Protein AF-A0A7L1Y0R3-F1 (afdb_monomer_lite)

Sequence (107 aa):
HIVVISSIMGLQGIVFNDVYAASKFAVEGFCESLVVQALRFNVAISLVEPGPVMTEFEAKLYEEAERADYSRTDPETADIFTNLYLRNSKDVFASLGQTPEDIAEVT

Secondary structure (DSSP, 8-state):
-EEEE--GGGTS--TT-HHHHHHHHHHHHHHHHHHHHHGGGT--EEEE----B-SHHHHHHHHHHHH---TTS-HHHHHIIIIIIHHHHHHHHHHHPBPHHHHHTT-

Structure (mmCIF, N/CA/C/O backbone):
data_AF-A0A7L1Y0R3-F1
#
_entry.id   AF-A0A7L1Y0R3-F1
#
loop_
_atom_site.group_PDB
_atom_site.id
_atom_site.type_symbol
_atom_site.label_atom_id
_atom_site.label_alt_id
_atom_site.label_comp_id
_atom_site.label_asym_id
_atom_site.label_entity_id
_atom_site.label_seq_id
_atom_site.pdbx_PDB_ins_code
_atom_site.Cartn_x
_atom_site.Cartn_y
_atom_site.Cartn_z
_atom_site.occupancy
_atom_site.B_iso_or_equiv
_atom_site.auth_seq_id
_atom_site.auth_comp_id
_atom_site.auth_asym_id
_atom_site.auth_atom_id
_atom_site.pdbx_PDB_model_num
ATOM 1 N N . HIS A 1 1 ? -10.368 -0.585 21.575 1.00 94.12 1 HIS A N 1
ATOM 2 C CA . HIS A 1 1 ? -10.213 0.219 20.348 1.00 94.12 1 HIS A CA 1
ATOM 3 C C . HIS A 1 1 ? -9.286 -0.549 19.430 1.00 94.12 1 HIS A C 1
ATOM 5 O O . HIS A 1 1 ? -8.324 -1.121 19.928 1.00 94.12 1 HIS A O 1
ATOM 11 N N . ILE A 1 2 ? -9.637 -0.661 18.154 1.00 96.88 2 ILE A N 1
ATOM 12 C CA . ILE A 1 2 ? -8.823 -1.304 17.122 1.00 96.88 2 ILE A CA 1
ATOM 13 C C . ILE A 1 2 ? -8.301 -0.204 16.200 1.00 96.88 2 ILE A C 1
ATOM 15 O O . ILE A 1 2 ? -9.092 0.601 15.712 1.00 96.88 2 ILE A O 1
ATOM 19 N N . VAL A 1 3 ? -6.996 -0.192 15.956 1.00 96.75 3 VAL A N 1
ATOM 20 C CA . VAL A 1 3 ? -6.379 0.666 14.944 1.00 96.75 3 VAL A CA 1
ATOM 21 C C . VAL A 1 3 ? -5.857 -0.221 13.824 1.00 96.75 3 VAL A C 1
ATOM 23 O O . VAL A 1 3 ? -5.230 -1.250 14.088 1.00 96.75 3 VAL A O 1
ATOM 26 N N . VAL A 1 4 ? -6.172 0.135 12.582 1.00 97.8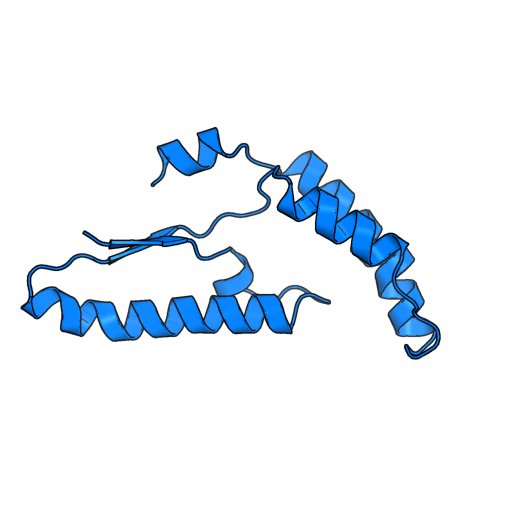8 4 VAL A N 1
ATOM 27 C CA . VAL A 1 4 ? -5.827 -0.646 11.393 1.00 97.88 4 VAL A CA 1
ATOM 28 C C . VAL A 1 4 ? -4.981 0.211 10.459 1.00 97.88 4 VAL A C 1
ATOM 30 O O . VAL A 1 4 ? -5.373 1.311 10.085 1.00 97.88 4 VAL A O 1
ATOM 33 N N . ILE A 1 5 ? -3.820 -0.311 10.059 1.00 96.44 5 ILE A N 1
ATOM 34 C CA . ILE A 1 5 ? -2.923 0.378 9.127 1.00 96.44 5 ILE A CA 1
ATOM 35 C C . ILE A 1 5 ? -3.363 0.106 7.685 1.00 96.44 5 ILE A C 1
ATOM 37 O O . ILE A 1 5 ? -3.169 -0.988 7.137 1.00 96.44 5 ILE A O 1
ATOM 41 N N . SER A 1 6 ? -3.931 1.127 7.058 1.00 97.19 6 SER A N 1
ATOM 42 C CA . SER A 1 6 ? -4.297 1.155 5.647 1.00 97.19 6 SER A CA 1
ATOM 43 C C . SER A 1 6 ? -3.159 1.752 4.806 1.00 97.19 6 SER A C 1
ATOM 45 O O . SER A 1 6 ? -2.008 1.326 4.948 1.00 97.19 6 SER A O 1
ATOM 47 N N . SER A 1 7 ? -3.474 2.624 3.849 1.00 97.69 7 SER A N 1
ATOM 48 C CA . SER A 1 7 ? -2.564 3.361 2.974 1.00 97.69 7 SER A CA 1
ATOM 49 C C . SER A 1 7 ? -3.363 4.417 2.209 1.00 97.69 7 SER A C 1
ATOM 51 O O . SER A 1 7 ? -4.528 4.182 1.899 1.00 97.69 7 SER A O 1
ATOM 53 N N . ILE A 1 8 ? -2.720 5.500 1.764 1.00 96.62 8 ILE A N 1
ATOM 54 C CA . ILE A 1 8 ? -3.290 6.397 0.740 1.00 96.62 8 ILE A CA 1
ATOM 55 C C . ILE A 1 8 ? -3.796 5.627 -0.498 1.00 96.62 8 ILE A C 1
ATOM 57 O O . ILE A 1 8 ? -4.752 6.026 -1.158 1.00 96.62 8 ILE A O 1
ATOM 61 N N . MET A 1 9 ? -3.201 4.463 -0.771 1.00 97.06 9 MET A N 1
ATOM 62 C CA . MET A 1 9 ? -3.572 3.582 -1.876 1.00 97.06 9 MET A CA 1
ATOM 63 C C . MET A 1 9 ? -4.838 2.753 -1.624 1.00 97.06 9 MET A C 1
ATOM 65 O O . MET A 1 9 ? -5.290 2.053 -2.525 1.00 97.06 9 MET A O 1
ATOM 69 N N . GLY A 1 10 ? -5.406 2.821 -0.416 1.00 97.69 10 GLY A N 1
ATOM 70 C CA . GLY A 1 10 ? -6.768 2.374 -0.117 1.00 97.69 10 GLY A CA 1
ATOM 71 C C . GLY A 1 10 ? -7.834 3.399 -0.514 1.00 97.69 10 GLY A C 1
ATOM 72 O O . GLY A 1 10 ? -8.993 3.034 -0.666 1.00 97.69 10 GLY A O 1
ATOM 73 N N . LEU A 1 11 ? -7.435 4.656 -0.739 1.00 97.62 11 LEU A N 1
ATOM 74 C CA . LEU A 1 11 ? -8.323 5.753 -1.135 1.00 97.62 11 LEU A CA 1
ATOM 75 C C . LEU A 1 11 ? -8.208 6.085 -2.629 1.00 97.62 11 LEU A C 1
ATOM 77 O O . LEU A 1 11 ? -9.172 6.536 -3.248 1.00 97.62 11 LEU A O 1
ATOM 81 N N . GLN A 1 12 ? -7.035 5.857 -3.228 1.00 96.81 12 GLN A N 1
ATOM 82 C CA . GLN A 1 12 ? -6.778 6.125 -4.642 1.00 96.81 12 GLN A CA 1
ATOM 83 C C . GLN A 1 12 ? -5.827 5.094 -5.259 1.00 96.81 12 GLN A C 1
ATOM 85 O O . GLN A 1 12 ? -4.766 4.797 -4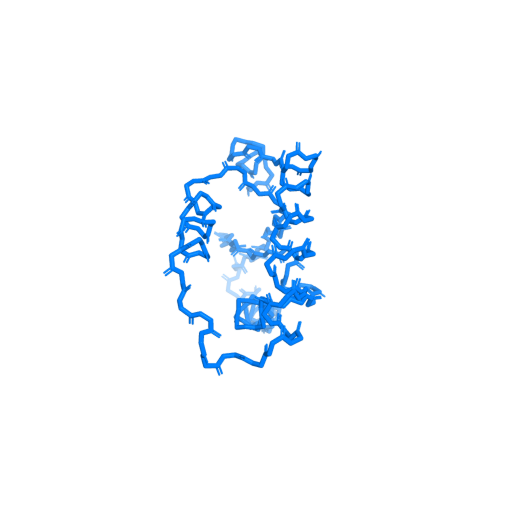.719 1.00 96.81 12 GLN A O 1
ATOM 90 N N . GLY A 1 13 ? -6.170 4.587 -6.445 1.00 96.25 13 GLY A N 1
ATOM 91 C CA . GLY A 1 13 ? -5.273 3.728 -7.217 1.00 96.25 13 GLY A CA 1
ATOM 92 C C . GLY A 1 13 ? -4.084 4.499 -7.798 1.00 96.25 13 GLY A C 1
ATOM 93 O O . GLY A 1 13 ? -4.253 5.578 -8.369 1.00 96.25 13 GLY A O 1
ATOM 94 N N . ILE A 1 14 ? -2.890 3.915 -7.697 1.00 94.44 14 ILE A N 1
ATOM 95 C CA . ILE A 1 14 ? -1.667 4.392 -8.355 1.00 94.44 14 ILE A CA 1
ATOM 96 C C . ILE A 1 14 ? -1.213 3.304 -9.326 1.00 94.44 14 ILE A C 1
ATOM 98 O O . ILE A 1 14 ? -1.204 2.122 -8.977 1.00 94.44 14 ILE A O 1
ATOM 102 N N . VAL A 1 15 ? -0.846 3.710 -10.542 1.00 94.50 15 VAL A N 1
ATOM 103 C CA . VAL A 1 15 ? -0.376 2.809 -11.604 1.00 94.50 15 VAL A CA 1
ATOM 104 C C . VAL A 1 15 ? 0.737 1.877 -11.098 1.00 94.50 15 VAL A C 1
ATOM 106 O O . VAL A 1 15 ? 1.545 2.2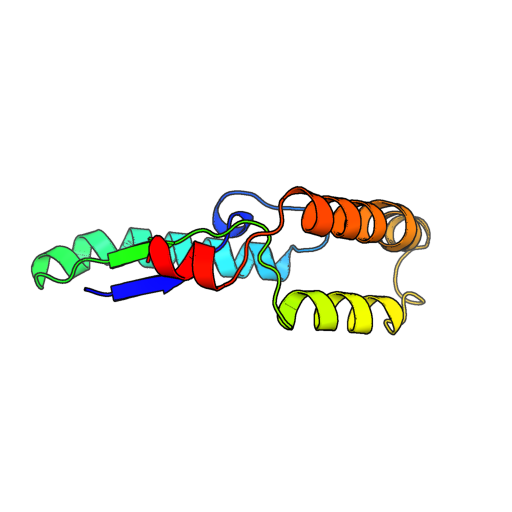80 -10.263 1.00 94.50 15 VAL A O 1
ATOM 109 N N . PHE A 1 16 ? 0.749 0.632 -11.582 1.00 95.00 16 PHE A N 1
ATOM 110 C CA . PHE A 1 16 ? 1.686 -0.442 -11.207 1.00 95.00 16 PHE A CA 1
ATOM 111 C C . PHE A 1 16 ? 1.601 -0.964 -9.768 1.00 95.00 16 PHE A C 1
ATOM 113 O O . PHE A 1 16 ? 2.462 -1.726 -9.335 1.00 95.00 16 PHE A O 1
ATOM 120 N N . ASN A 1 17 ? 0.555 -0.604 -9.028 1.00 95.38 17 ASN A N 1
ATOM 121 C CA . ASN A 1 17 ? 0.318 -1.119 -7.680 1.00 95.38 17 ASN A CA 1
ATOM 122 C C . ASN A 1 17 ? -1.054 -1.779 -7.558 1.00 95.38 17 ASN A C 1
ATOM 124 O O . ASN A 1 17 ? -1.655 -1.770 -6.487 1.00 95.38 17 ASN A O 1
ATOM 128 N N . ASP A 1 18 ? -1.574 -2.331 -8.649 1.00 96.69 18 ASP A N 1
ATOM 129 C CA . ASP A 1 18 ? -2.974 -2.736 -8.782 1.00 96.69 18 ASP A CA 1
ATOM 130 C C . ASP A 1 18 ? -3.408 -3.698 -7.669 1.00 96.69 18 ASP A C 1
ATOM 132 O O . ASP A 1 18 ? -4.419 -3.481 -7.003 1.00 96.69 18 ASP A O 1
ATOM 136 N N . VAL A 1 19 ? -2.597 -4.728 -7.407 1.00 97.50 19 VAL A N 1
ATOM 137 C CA . VAL A 1 19 ? -2.876 -5.737 -6.372 1.00 97.50 19 VAL A CA 1
ATOM 138 C C . VAL A 1 19 ? -2.774 -5.140 -4.968 1.00 97.50 19 VAL A C 1
ATOM 140 O O . VAL A 1 19 ? -3.616 -5.421 -4.114 1.00 97.50 19 VAL A O 1
ATOM 143 N N . TYR A 1 20 ? -1.768 -4.298 -4.724 1.00 96.06 20 TYR A N 1
ATOM 144 C CA . TYR A 1 20 ? -1.580 -3.659 -3.424 1.00 96.06 20 TYR A CA 1
ATOM 145 C C . TYR A 1 20 ? -2.717 -2.677 -3.122 1.00 96.06 20 TYR A C 1
ATOM 147 O O . TYR A 1 20 ? -3.353 -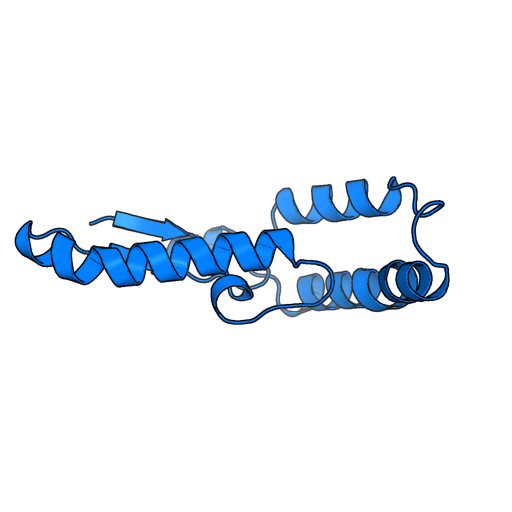2.786 -2.072 1.00 96.06 20 TYR A O 1
ATOM 155 N N . ALA A 1 21 ? -3.039 -1.790 -4.065 1.00 98.12 21 ALA A N 1
ATOM 156 C CA . ALA A 1 21 ? -4.153 -0.859 -3.960 1.00 98.12 21 ALA A CA 1
ATOM 157 C C . ALA A 1 21 ? -5.473 -1.613 -3.757 1.00 98.12 21 ALA A C 1
ATOM 159 O O . ALA A 1 21 ? -6.173 -1.349 -2.786 1.00 98.12 21 ALA A O 1
ATOM 160 N N . ALA A 1 22 ? -5.770 -2.635 -4.569 1.00 98.56 22 ALA A N 1
ATOM 161 C CA . ALA A 1 22 ? -6.969 -3.457 -4.388 1.00 98.56 22 ALA A CA 1
ATOM 162 C C . ALA A 1 22 ? -7.058 -4.063 -2.977 1.00 98.56 22 ALA A C 1
ATOM 164 O O . ALA A 1 22 ? -8.125 -4.046 -2.361 1.00 98.56 22 ALA A O 1
ATOM 165 N N . SER A 1 23 ? -5.938 -4.551 -2.431 1.00 98.44 23 SER A N 1
ATOM 166 C CA . SER A 1 23 ? -5.904 -5.086 -1.066 1.00 98.44 23 SER A CA 1
ATOM 167 C C . SER A 1 23 ? -6.181 -4.016 -0.005 1.00 98.44 23 SER A C 1
ATOM 169 O O . SER A 1 23 ? -6.879 -4.290 0.969 1.00 98.44 23 SER A O 1
ATOM 171 N N . LYS A 1 24 ? -5.696 -2.784 -0.199 1.00 98.38 24 LYS A N 1
ATOM 172 C CA . LYS A 1 24 ? -5.921 -1.674 0.733 1.00 98.38 24 LYS A CA 1
ATOM 173 C C . LYS A 1 24 ? -7.341 -1.122 0.632 1.00 98.38 24 LYS A C 1
ATOM 175 O O . LYS A 1 24 ? -7.968 -0.941 1.667 1.00 98.38 24 LYS A O 1
ATOM 180 N N . PHE A 1 25 ? -7.910 -1.016 -0.568 1.00 98.62 25 PHE A N 1
ATOM 181 C CA . PHE A 1 25 ? -9.342 -0.744 -0.754 1.00 98.62 25 PHE A CA 1
ATOM 182 C C . PHE A 1 25 ? -10.223 -1.803 -0.072 1.00 98.62 25 PHE A C 1
ATOM 184 O O . PHE A 1 25 ? -11.271 -1.482 0.484 1.00 98.62 25 PHE A O 1
ATOM 191 N N . ALA A 1 26 ? -9.807 -3.075 -0.076 1.00 98.69 26 ALA A N 1
ATOM 192 C CA . ALA A 1 26 ? -10.530 -4.122 0.641 1.00 98.69 26 ALA A CA 1
ATOM 193 C C . ALA A 1 26 ? -10.480 -3.926 2.167 1.00 98.69 26 ALA A C 1
ATOM 195 O O . ALA A 1 26 ? -11.480 -4.180 2.837 1.00 98.69 26 ALA A O 1
ATOM 196 N N . VAL A 1 27 ? -9.354 -3.451 2.716 1.00 98.56 27 VAL A N 1
ATOM 197 C CA . VAL A 1 27 ? -9.231 -3.099 4.143 1.00 98.56 27 VAL A CA 1
ATOM 198 C C . VAL A 1 27 ? -10.150 -1.931 4.505 1.00 98.56 27 VAL A C 1
ATOM 200 O O . VAL A 1 27 ? -10.871 -2.037 5.499 1.00 98.56 27 VAL A O 1
ATOM 203 N N . GLU A 1 28 ? -10.169 -0.874 3.689 1.00 98.50 28 GLU A N 1
ATOM 204 C CA . GLU A 1 28 ? -11.081 0.272 3.832 1.00 98.50 28 GLU A CA 1
ATOM 205 C C . GLU A 1 28 ? -12.540 -0.195 3.866 1.00 98.50 28 GLU A C 1
ATOM 207 O O . GLU A 1 28 ? -13.240 -0.028 4.865 1.00 98.50 28 GLU A O 1
ATOM 212 N N . GLY A 1 29 ? -12.974 -0.895 2.811 1.00 98.25 29 GLY A N 1
ATOM 213 C CA . GLY A 1 29 ? -14.347 -1.382 2.695 1.00 98.25 29 GLY A CA 1
ATOM 214 C C . GLY A 1 29 ? -14.738 -2.341 3.821 1.00 98.25 29 GLY A C 1
ATOM 215 O O . GLY A 1 29 ? -15.869 -2.292 4.313 1.00 98.25 29 GLY A O 1
ATOM 216 N N . PHE A 1 30 ? -13.810 -3.189 4.275 1.00 98.25 30 PHE A N 1
ATOM 217 C CA . PHE A 1 30 ? -14.030 -4.071 5.419 1.00 98.25 30 PHE A CA 1
ATOM 218 C C . PHE A 1 30 ? -14.252 -3.280 6.712 1.00 98.25 30 PHE A C 1
ATOM 220 O O . PHE A 1 30 ? -15.228 -3.531 7.423 1.00 98.25 30 PHE A O 1
ATOM 227 N N . CYS A 1 31 ? -13.375 -2.324 7.018 1.00 98.25 31 CYS A N 1
ATOM 228 C CA . CYS A 1 31 ? -13.444 -1.556 8.258 1.00 98.25 31 CYS A CA 1
ATOM 229 C C . CYS A 1 31 ? -14.648 -0.606 8.277 1.00 98.25 31 CYS A C 1
ATOM 231 O O . CYS A 1 31 ? -15.355 -0.558 9.285 1.00 98.25 31 CYS A O 1
ATOM 233 N N . GLU A 1 32 ? -14.946 0.065 7.160 1.00 97.25 32 GLU A N 1
ATOM 234 C CA . GLU A 1 32 ? -16.128 0.924 7.013 1.00 97.25 32 GLU A CA 1
ATOM 235 C C . GLU A 1 32 ? -17.433 0.121 7.161 1.00 97.25 32 GLU A C 1
ATOM 237 O O . GLU A 1 32 ? -18.368 0.545 7.842 1.00 97.25 32 GLU A O 1
ATOM 242 N N . SER A 1 33 ? -17.484 -1.099 6.619 1.00 97.31 33 SER A N 1
ATOM 243 C CA . SER A 1 33 ? -18.643 -1.988 6.796 1.00 97.31 33 SER A CA 1
ATOM 244 C C . SER A 1 33 ? -18.775 -2.512 8.233 1.00 97.31 33 SER A C 1
ATOM 246 O O . SER A 1 33 ? -19.885 -2.745 8.730 1.00 97.31 33 SER A O 1
ATOM 248 N N . LEU A 1 34 ? -17.646 -2.745 8.910 1.00 97.62 34 LEU A N 1
ATO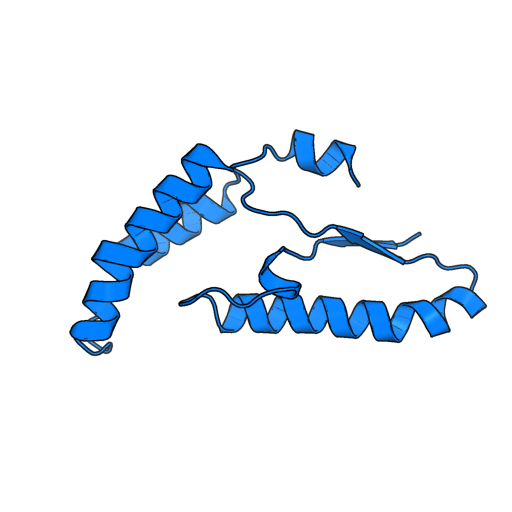M 249 C CA . LEU A 1 34 ? -17.610 -3.332 10.247 1.00 97.62 34 LEU A CA 1
ATOM 250 C C . LEU A 1 34 ? -17.904 -2.309 11.347 1.00 97.62 34 LEU A C 1
ATOM 252 O O . LEU A 1 34 ? -18.567 -2.666 12.324 1.00 97.62 34 LEU A O 1
ATOM 256 N N . VAL A 1 35 ? -17.448 -1.058 11.212 1.00 97.00 35 VAL A N 1
ATOM 257 C CA . VAL A 1 35 ? -17.508 -0.060 12.295 1.00 97.00 35 VAL A CA 1
ATOM 258 C C . VAL A 1 35 ? -18.934 0.142 12.807 1.00 97.00 35 VAL A C 1
ATOM 260 O O . VAL A 1 35 ? -19.162 0.126 14.015 1.00 97.00 35 VAL A O 1
ATOM 263 N N . VAL A 1 36 ? -19.925 0.185 11.911 1.00 94.81 36 VAL A N 1
ATOM 264 C CA . VAL A 1 36 ? -21.345 0.340 12.272 1.00 94.81 36 VAL A CA 1
ATOM 265 C C . VAL A 1 36 ? -21.829 -0.799 13.178 1.00 94.81 36 VAL A C 1
ATOM 267 O O . VAL A 1 36 ? -22.585 -0.580 14.125 1.00 94.81 36 VAL A O 1
ATOM 270 N N . GLN A 1 37 ? -21.376 -2.028 12.924 1.00 97.12 37 GLN A N 1
ATOM 271 C CA . GLN A 1 37 ? -21.729 -3.195 13.734 1.00 97.12 37 GLN A CA 1
ATOM 272 C C . GLN A 1 37 ? -20.937 -3.231 15.045 1.00 97.12 37 GLN A C 1
ATOM 274 O O . GLN A 1 37 ? -21.505 -3.565 16.087 1.00 97.12 37 GLN A O 1
ATOM 279 N N . ALA A 1 38 ? -19.654 -2.864 14.995 1.00 97.12 38 ALA A N 1
ATOM 280 C CA . ALA A 1 38 ? -18.732 -2.843 16.127 1.00 97.12 38 ALA A CA 1
ATOM 281 C C . ALA A 1 38 ? -19.155 -1.845 17.219 1.00 97.12 38 ALA A C 1
ATOM 283 O O . ALA A 1 38 ? -18.998 -2.133 18.409 1.00 97.12 38 ALA A O 1
ATOM 284 N N . LEU A 1 39 ? -19.797 -0.733 16.839 1.00 95.06 39 LEU A N 1
ATOM 285 C CA . LEU A 1 39 ? -20.357 0.243 17.781 1.00 95.06 39 LEU A CA 1
ATOM 286 C C . LEU A 1 39 ? -21.352 -0.386 18.770 1.00 95.06 39 LEU A C 1
ATOM 288 O O . LEU A 1 39 ? -21.382 0.009 19.934 1.00 95.06 39 LEU A O 1
ATOM 292 N N . ARG A 1 40 ? -22.108 -1.420 18.364 1.00 97.25 40 ARG A N 1
ATOM 293 C CA . ARG A 1 40 ? -23.025 -2.145 19.272 1.00 97.25 40 ARG A CA 1
ATOM 294 C C . ARG A 1 40 ? -22.304 -2.874 20.405 1.00 97.25 40 ARG A C 1
ATOM 296 O O . ARG A 1 40 ? -22.918 -3.168 21.425 1.00 97.25 40 ARG A O 1
ATOM 303 N N . PHE A 1 41 ? -21.019 -3.156 20.224 1.00 97.75 41 PHE A N 1
ATOM 304 C CA . PHE A 1 41 ? -20.159 -3.824 21.197 1.00 97.75 41 PHE A CA 1
ATOM 305 C C . PHE A 1 41 ? -19.222 -2.846 21.914 1.00 97.75 41 PHE A C 1
ATOM 307 O O . PHE A 1 41 ? -18.303 -3.281 22.602 1.00 97.75 41 PHE A O 1
ATOM 314 N N . ASN A 1 42 ? -19.439 -1.533 21.759 1.00 97.19 42 ASN A N 1
ATOM 315 C CA . ASN A 1 42 ? -18.559 -0.487 22.280 1.00 97.19 42 ASN A CA 1
ATOM 316 C C . ASN A 1 42 ? -17.100 -0.635 21.791 1.00 97.19 42 ASN A C 1
ATOM 318 O O . ASN A 1 42 ? -16.146 -0.322 22.506 1.00 97.19 42 ASN A O 1
ATOM 322 N N . VAL A 1 43 ? -16.924 -1.145 20.567 1.00 97.81 43 VAL A N 1
ATOM 323 C CA . VAL A 1 43 ? -15.622 -1.267 19.907 1.00 97.81 43 VAL A CA 1
ATOM 324 C C . VAL A 1 43 ? -15.500 -0.161 18.865 1.00 97.81 43 VAL A C 1
ATOM 326 O O . VAL A 1 43 ? -16.182 -0.182 17.845 1.00 97.81 43 VAL A O 1
ATOM 329 N N . ALA A 1 44 ? -14.611 0.799 19.123 1.00 97.12 44 ALA A N 1
ATOM 330 C CA . ALA A 1 44 ? -14.188 1.786 18.133 1.00 97.12 44 ALA A CA 1
ATOM 331 C C . ALA A 1 44 ? -13.134 1.189 17.188 1.00 97.12 44 ALA A C 1
ATOM 333 O O . ALA A 1 44 ? -12.281 0.408 17.635 1.00 97.12 44 ALA A O 1
ATOM 334 N N . ILE A 1 45 ? -13.190 1.586 15.916 1.00 97.69 45 ILE A N 1
ATOM 335 C CA . ILE A 1 45 ? -12.231 1.233 14.866 1.00 97.69 45 ILE A CA 1
ATOM 336 C C . ILE A 1 45 ? -11.754 2.533 14.217 1.00 97.69 45 ILE A C 1
ATOM 338 O O . ILE A 1 45 ? -12.587 3.365 13.864 1.00 97.69 45 ILE A O 1
ATOM 342 N N . SER A 1 46 ? -10.440 2.681 14.060 1.00 96.69 46 SER A N 1
ATOM 343 C CA . SER A 1 46 ? -9.816 3.775 13.312 1.00 96.69 46 SER A CA 1
ATOM 344 C C . SER A 1 46 ? -8.890 3.205 12.247 1.00 96.69 46 SER A C 1
ATOM 346 O O . SER A 1 46 ? -8.183 2.227 12.501 1.00 96.69 46 SER A O 1
ATOM 348 N N . LEU A 1 47 ? -8.892 3.826 11.074 1.00 97.62 47 LEU A N 1
ATOM 349 C CA . LEU A 1 47 ? -7.901 3.585 10.038 1.00 97.62 47 LEU A CA 1
ATOM 350 C C . LEU A 1 47 ? -6.834 4.672 10.121 1.00 97.62 47 LEU A C 1
ATOM 352 O O . LEU A 1 47 ? -7.123 5.810 10.480 1.00 97.62 47 LEU A O 1
ATOM 356 N N . VAL A 1 48 ? -5.597 4.279 9.845 1.00 97.38 48 VAL A N 1
ATOM 357 C CA . VAL A 1 48 ? -4.493 5.199 9.579 1.00 97.38 48 VAL A CA 1
ATOM 358 C C . VAL A 1 48 ? -4.092 4.956 8.134 1.00 97.38 48 VAL A C 1
ATOM 360 O O . VAL A 1 48 ? -3.804 3.811 7.770 1.00 97.38 48 VAL A O 1
ATOM 363 N N . GLU A 1 49 ? -4.067 5.999 7.307 1.00 97.25 49 GLU A N 1
ATOM 364 C CA . GLU A 1 49 ? -3.788 5.910 5.870 1.00 97.25 49 GLU A CA 1
ATOM 365 C C . GLU A 1 49 ? -2.451 6.583 5.497 1.00 97.25 49 GLU A C 1
ATOM 367 O O . GLU A 1 49 ? -2.441 7.650 4.877 1.00 97.25 49 GLU A O 1
ATOM 372 N N . PRO A 1 50 ? -1.285 5.989 5.828 1.00 96.44 50 PRO A N 1
ATOM 373 C CA . PRO A 1 50 ? -0.010 6.612 5.508 1.00 96.44 50 PRO A CA 1
ATOM 374 C C . PRO A 1 50 ? 0.186 6.819 4.004 1.00 96.44 50 PRO A C 1
ATOM 376 O O . PRO A 1 50 ? -0.190 5.978 3.173 1.00 96.44 50 PRO A O 1
ATOM 379 N N . GLY A 1 51 ? 0.851 7.927 3.679 1.00 94.62 51 GLY A N 1
ATOM 380 C CA . GLY A 1 51 ? 1.548 8.117 2.411 1.00 94.62 51 GLY A CA 1
ATOM 381 C C . GLY A 1 51 ? 2.864 7.322 2.366 1.00 94.62 51 GLY A C 1
ATOM 382 O O . GLY A 1 51 ? 2.968 6.262 2.984 1.00 94.62 51 GLY A O 1
ATOM 383 N N . PRO A 1 52 ? 3.892 7.809 1.653 1.00 94.56 52 PRO A N 1
ATOM 384 C CA . PRO A 1 52 ? 5.213 7.187 1.659 1.00 94.56 52 PRO A CA 1
ATOM 385 C C . PRO A 1 52 ? 5.818 7.175 3.072 1.00 94.56 52 PRO A C 1
ATOM 387 O O . PRO A 1 52 ? 5.897 8.216 3.726 1.00 94.56 52 PRO A O 1
ATOM 390 N N . VAL A 1 53 ? 6.257 6.002 3.536 1.00 94.69 53 VAL A N 1
ATOM 391 C CA . VAL A 1 53 ? 6.949 5.831 4.825 1.00 94.69 53 VAL A CA 1
ATOM 392 C C . VAL A 1 53 ? 8.283 5.140 4.578 1.00 94.69 53 VAL A C 1
ATOM 394 O O . VAL A 1 53 ? 8.331 4.063 3.978 1.00 94.69 53 VAL A O 1
ATOM 397 N N . MET A 1 54 ? 9.364 5.759 5.040 1.00 92.88 54 MET A N 1
ATOM 398 C CA . MET A 1 54 ? 10.724 5.251 4.897 1.00 92.88 54 MET A CA 1
ATOM 399 C C . MET A 1 54 ? 10.926 4.058 5.832 1.00 92.88 54 MET A C 1
ATOM 401 O O . MET A 1 54 ? 11.109 4.205 7.038 1.00 92.88 54 MET A O 1
ATOM 405 N N . THR A 1 55 ? 10.857 2.858 5.264 1.00 91.62 55 THR A N 1
ATOM 406 C CA . THR A 1 55 ? 11.003 1.583 5.975 1.00 91.62 55 THR A CA 1
ATOM 407 C C . THR A 1 55 ? 11.730 0.577 5.090 1.00 91.62 55 THR A C 1
ATOM 409 O O . THR A 1 55 ? 11.879 0.789 3.890 1.00 91.62 55 THR A O 1
ATOM 412 N N . GLU A 1 56 ? 12.094 -0.580 5.645 1.00 91.56 56 GLU A N 1
ATOM 413 C CA . GLU A 1 56 ? 12.633 -1.695 4.852 1.00 91.56 56 GLU A CA 1
ATOM 414 C C . GLU A 1 56 ? 11.689 -2.187 3.741 1.00 91.56 56 GLU A C 1
ATOM 416 O O . GLU A 1 56 ? 12.130 -2.894 2.836 1.00 91.56 56 GLU A O 1
ATOM 421 N N . PHE A 1 57 ? 10.394 -1.862 3.809 1.00 88.38 57 PHE A N 1
ATOM 422 C CA . PHE A 1 57 ? 9.430 -2.233 2.778 1.00 88.38 57 PHE A CA 1
ATOM 423 C C . PHE A 1 57 ? 9.765 -1.584 1.431 1.00 88.38 57 PHE A C 1
ATOM 425 O O . PHE A 1 57 ? 9.783 -2.269 0.412 1.00 88.38 57 PHE A O 1
ATOM 432 N N . GLU A 1 58 ? 10.080 -0.287 1.427 1.00 89.12 58 GLU A N 1
ATOM 433 C CA . GLU A 1 58 ? 10.427 0.446 0.205 1.00 89.12 58 GLU A CA 1
ATOM 434 C C . GLU A 1 58 ? 11.736 -0.074 -0.404 1.00 89.12 58 GLU A C 1
ATOM 436 O O . GLU A 1 58 ? 11.783 -0.371 -1.599 1.00 89.12 58 GLU A O 1
ATOM 441 N N . ALA A 1 59 ? 12.759 -0.286 0.425 1.00 87.50 59 ALA A N 1
ATOM 442 C CA . ALA A 1 59 ? 14.050 -0.778 -0.034 1.00 87.50 59 ALA A CA 1
ATOM 443 C C . ALA A 1 59 ? 13.927 -2.149 -0.719 1.00 87.50 59 ALA A C 1
ATOM 445 O O . ALA A 1 59 ? 14.493 -2.363 -1.793 1.00 87.50 59 ALA A O 1
ATOM 446 N N . LYS A 1 60 ? 13.134 -3.062 -0.137 1.00 91.25 60 LYS A N 1
ATOM 447 C CA . LYS A 1 60 ? 12.870 -4.388 -0.718 1.00 91.25 60 LYS A CA 1
ATOM 448 C C . LYS A 1 60 ? 12.120 -4.298 -2.043 1.00 91.25 60 LYS A C 1
ATOM 450 O O . LYS A 1 60 ? 12.479 -5.009 -2.975 1.00 91.25 60 LYS A O 1
ATOM 455 N N . LEU A 1 61 ? 11.130 -3.410 -2.156 1.00 89.94 61 LEU A N 1
ATOM 456 C CA . LEU A 1 61 ? 10.395 -3.217 -3.409 1.00 89.94 61 LEU A CA 1
ATOM 457 C C . LEU A 1 61 ? 11.313 -2.765 -4.548 1.00 89.94 61 LEU A C 1
ATOM 459 O O . LEU A 1 61 ? 11.201 -3.278 -5.661 1.00 89.94 61 LEU A O 1
ATOM 463 N N . TYR A 1 62 ? 12.234 -1.832 -4.289 1.00 89.62 62 TYR A N 1
ATOM 464 C CA . TYR A 1 62 ? 13.180 -1.399 -5.318 1.00 89.62 62 TYR A CA 1
ATOM 465 C C . TYR A 1 62 ? 14.192 -2.486 -5.676 1.00 89.62 62 TYR A C 1
ATOM 467 O O . TYR A 1 62 ? 14.473 -2.675 -6.857 1.00 89.62 62 TYR A O 1
ATOM 475 N N . GLU A 1 63 ? 14.687 -3.242 -4.697 1.00 91.31 63 GLU A N 1
ATOM 476 C CA . GLU A 1 63 ? 15.581 -4.378 -4.943 1.00 91.31 63 GLU A CA 1
ATOM 477 C C . GLU A 1 63 ? 14.903 -5.472 -5.788 1.00 91.31 63 GLU A C 1
ATOM 479 O O . GLU A 1 63 ? 15.511 -6.023 -6.709 1.00 91.31 63 GLU A O 1
ATOM 484 N N . GLU A 1 64 ? 13.633 -5.775 -5.509 1.00 91.12 64 GLU A N 1
ATOM 485 C CA . GLU A 1 64 ? 12.830 -6.714 -6.295 1.00 91.12 64 GLU A CA 1
ATOM 486 C C . GLU A 1 64 ? 12.586 -6.195 -7.714 1.00 91.12 64 GLU A C 1
ATOM 488 O O . GLU A 1 64 ? 12.777 -6.939 -8.677 1.00 91.12 64 GLU A O 1
ATOM 493 N N . ALA A 1 65 ? 12.236 -4.915 -7.862 1.00 90.75 65 ALA A N 1
ATOM 494 C CA . ALA A 1 65 ? 12.026 -4.297 -9.166 1.00 90.75 65 ALA A CA 1
ATOM 495 C C . ALA A 1 65 ? 13.306 -4.281 -10.022 1.00 90.75 65 ALA A C 1
ATOM 497 O O . ALA A 1 65 ? 13.244 -4.502 -11.231 1.00 90.75 65 ALA A O 1
ATOM 498 N N . GLU A 1 66 ? 14.475 -4.067 -9.417 1.00 88.25 66 GLU A N 1
ATOM 499 C CA . GLU A 1 66 ? 15.766 -4.094 -10.118 1.00 88.25 66 GLU A CA 1
ATOM 500 C C . GLU A 1 66 ? 16.167 -5.509 -10.570 1.00 88.25 66 GLU A C 1
ATOM 502 O O . GLU A 1 66 ? 16.897 -5.662 -11.549 1.00 88.25 66 GLU A O 1
ATOM 507 N N . ARG A 1 67 ? 15.679 -6.552 -9.886 1.00 91.38 67 ARG A N 1
ATOM 508 C CA . ARG A 1 67 ? 15.959 -7.963 -10.209 1.00 91.38 67 ARG A CA 1
ATOM 509 C C . ARG A 1 67 ? 14.896 -8.637 -11.068 1.00 91.38 67 ARG A C 1
ATOM 511 O O . ARG A 1 67 ? 15.121 -9.759 -11.523 1.00 91.38 67 ARG A O 1
ATOM 518 N N . ALA A 1 68 ? 13.741 -8.009 -11.239 1.00 91.75 68 ALA A N 1
ATOM 519 C CA . ALA A 1 68 ? 12.623 -8.612 -11.941 1.00 91.75 68 ALA A CA 1
ATOM 520 C C . ALA A 1 68 ? 12.929 -8.821 -13.432 1.00 91.75 68 ALA A C 1
ATOM 522 O O . ALA A 1 68 ? 13.561 -7.998 -14.095 1.00 91.75 68 ALA A O 1
ATOM 523 N N . ASP A 1 69 ? 12.448 -9.945 -13.964 1.00 93.56 69 ASP A N 1
ATOM 524 C CA . ASP A 1 69 ? 12.510 -10.243 -15.390 1.00 93.56 69 ASP A CA 1
ATOM 525 C C . ASP A 1 69 ? 11.280 -9.669 -16.105 1.00 93.56 69 ASP A C 1
ATOM 527 O O . ASP A 1 69 ? 10.163 -10.172 -15.959 1.00 93.56 69 ASP A O 1
ATOM 531 N N . TYR A 1 70 ? 11.502 -8.632 -16.912 1.00 93.38 70 TYR A N 1
ATOM 532 C CA . TYR A 1 70 ? 10.468 -7.988 -17.724 1.00 93.38 70 TYR A CA 1
ATOM 533 C C . TYR A 1 70 ? 10.336 -8.583 -19.131 1.00 93.38 70 TYR A C 1
ATOM 535 O O . TYR A 1 70 ? 9.570 -8.060 -19.933 1.00 93.38 70 TYR A O 1
ATOM 543 N N . SER A 1 71 ? 11.032 -9.679 -19.458 1.00 93.12 71 SER A N 1
ATOM 544 C CA . SER A 1 71 ? 10.996 -10.294 -20.798 1.00 93.12 71 SER A CA 1
ATOM 545 C C . SER A 1 71 ? 9.597 -10.730 -21.252 1.00 93.12 71 SER A C 1
ATOM 547 O O . SER A 1 71 ? 9.344 -10.887 -22.447 1.00 93.12 71 SER A O 1
ATOM 549 N N . ARG A 1 72 ? 8.683 -10.933 -20.296 1.00 95.06 72 ARG A N 1
ATOM 550 C CA . ARG A 1 72 ? 7.282 -11.313 -20.526 1.00 95.06 72 ARG A CA 1
ATOM 551 C C . ARG A 1 72 ? 6.312 -10.131 -20.524 1.00 95.06 72 ARG A C 1
ATOM 553 O O . ARG A 1 72 ? 5.127 -10.343 -20.775 1.00 95.06 72 ARG A O 1
ATOM 560 N N . THR A 1 73 ? 6.794 -8.933 -20.221 1.00 96.25 73 THR A N 1
ATOM 561 C CA . THR A 1 73 ? 6.032 -7.684 -20.272 1.00 96.25 73 THR A CA 1
ATOM 562 C C . THR A 1 73 ? 6.220 -7.064 -21.650 1.00 96.25 73 THR A C 1
ATOM 564 O O . THR A 1 73 ? 7.286 -7.196 -22.254 1.00 96.25 73 THR A O 1
ATOM 567 N N . ASP A 1 74 ? 5.192 -6.411 -22.188 1.00 97.69 74 ASP A N 1
ATOM 568 C CA . ASP A 1 74 ? 5.365 -5.707 -23.454 1.00 97.69 74 ASP A CA 1
ATOM 569 C C . ASP A 1 74 ? 6.393 -4.560 -23.305 1.00 97.69 74 ASP A C 1
ATOM 571 O O . ASP A 1 74 ? 6.528 -3.988 -22.216 1.00 97.69 74 ASP A O 1
ATOM 575 N N . PRO A 1 75 ? 7.142 -4.217 -24.371 1.00 96.50 75 PRO A N 1
ATOM 576 C CA . PRO A 1 75 ? 8.236 -3.253 -24.264 1.00 96.50 75 PRO A CA 1
ATOM 577 C C . PRO A 1 75 ? 7.805 -1.851 -23.822 1.00 96.50 75 PRO A C 1
ATOM 579 O O . PRO A 1 75 ? 8.585 -1.168 -23.166 1.00 96.50 75 PRO A O 1
ATOM 582 N N . GLU A 1 76 ? 6.590 -1.421 -24.170 1.00 97.25 76 GLU A N 1
ATOM 583 C CA . GLU A 1 76 ? 6.085 -0.092 -23.817 1.00 97.25 76 GLU A CA 1
ATOM 584 C C . GLU A 1 76 ? 5.778 -0.023 -22.318 1.00 97.25 76 GLU A C 1
ATOM 586 O O . GLU A 1 76 ? 6.278 0.856 -21.620 1.00 97.25 76 GLU A O 1
ATOM 591 N N . THR A 1 77 ? 5.049 -1.004 -21.786 1.00 96.62 77 THR A N 1
ATOM 592 C CA . THR A 1 77 ? 4.766 -1.096 -20.349 1.00 96.62 77 THR A CA 1
ATOM 593 C C . THR A 1 77 ? 6.045 -1.265 -19.528 1.00 96.62 77 THR A C 1
ATOM 595 O O . THR A 1 77 ? 6.177 -0.647 -18.471 1.00 96.62 77 THR A O 1
ATOM 598 N N . ALA A 1 78 ? 7.005 -2.069 -20.001 1.00 95.50 78 ALA A N 1
ATOM 599 C CA . ALA A 1 78 ? 8.291 -2.243 -19.328 1.00 95.50 78 ALA A CA 1
ATOM 600 C C . ALA A 1 78 ? 9.094 -0.930 -19.275 1.00 95.50 78 ALA A C 1
ATOM 602 O O . ALA A 1 78 ? 9.668 -0.602 -18.233 1.00 95.50 78 ALA A O 1
ATOM 603 N N . ASP A 1 79 ? 9.103 -0.152 -20.360 1.00 95.00 79 ASP A N 1
ATOM 604 C CA . ASP A 1 79 ? 9.753 1.162 -20.409 1.00 95.00 79 ASP A CA 1
ATOM 605 C C . ASP A 1 79 ? 9.078 2.166 -19.462 1.00 95.00 79 ASP A C 1
ATOM 607 O O . ASP A 1 79 ? 9.749 2.791 -18.639 1.00 95.00 79 ASP A O 1
ATOM 611 N N . ILE A 1 80 ? 7.742 2.250 -19.488 1.00 96.56 80 ILE A N 1
ATOM 612 C CA . ILE A 1 80 ? 6.978 3.117 -18.579 1.00 96.56 80 ILE A CA 1
ATOM 613 C C . ILE A 1 80 ? 7.249 2.729 -17.120 1.00 96.56 80 ILE A C 1
ATOM 615 O O . ILE A 1 80 ? 7.463 3.604 -16.278 1.00 96.56 80 ILE A O 1
ATOM 619 N N . PHE A 1 81 ? 7.274 1.436 -16.793 1.00 95.38 81 PHE A N 1
ATOM 620 C CA . PHE A 1 81 ? 7.553 0.998 -15.429 1.00 95.38 81 PHE A CA 1
ATOM 621 C C . PHE A 1 81 ? 8.965 1.395 -14.985 1.00 95.38 81 PHE A C 1
ATOM 623 O O . PHE A 1 81 ? 9.149 2.021 -13.941 1.00 95.38 81 PHE A O 1
ATOM 630 N N . THR A 1 82 ? 9.969 1.059 -15.794 1.00 92.31 82 THR A N 1
ATOM 631 C CA . THR A 1 82 ? 11.378 1.180 -15.401 1.00 92.31 82 THR A CA 1
ATOM 632 C C . THR A 1 82 ? 11.898 2.613 -15.458 1.00 92.31 82 THR A C 1
ATOM 634 O O . THR A 1 82 ? 12.551 3.066 -14.517 1.00 92.31 82 THR A O 1
ATOM 637 N N . ASN A 1 83 ? 11.580 3.354 -16.521 1.00 92.75 83 ASN A N 1
ATOM 638 C CA . ASN A 1 83 ? 12.168 4.668 -16.786 1.00 92.75 83 ASN A CA 1
ATOM 639 C C . ASN A 1 83 ? 11.308 5.838 -16.300 1.00 92.75 83 ASN A C 1
ATOM 641 O O . ASN A 1 83 ? 11.845 6.920 -16.041 1.00 92.75 83 ASN A O 1
ATOM 645 N N . LEU A 1 84 ? 9.996 5.636 -16.144 1.00 94.31 84 LEU A N 1
ATOM 646 C CA . LEU A 1 84 ? 9.088 6.660 -15.629 1.00 94.31 84 LEU A CA 1
ATOM 647 C C . LEU A 1 84 ? 8.651 6.360 -14.194 1.00 94.31 84 LEU A C 1
ATOM 649 O O . LEU A 1 84 ? 8.926 7.156 -13.298 1.00 94.31 84 LEU A O 1
ATOM 653 N N . TYR A 1 85 ? 7.983 5.230 -13.957 1.00 95.06 85 TYR A N 1
ATOM 654 C CA . TYR A 1 85 ? 7.368 4.951 -12.660 1.00 95.06 85 TYR A CA 1
ATOM 655 C C . TYR A 1 85 ? 8.398 4.750 -11.544 1.00 95.06 85 TYR A C 1
ATOM 657 O O . TYR A 1 85 ? 8.332 5.468 -10.550 1.00 95.06 85 TYR A O 1
ATOM 665 N N . LEU A 1 86 ? 9.370 3.839 -11.695 1.00 93.12 86 LEU A N 1
ATOM 666 C CA . LEU A 1 86 ? 10.361 3.574 -10.640 1.00 93.12 86 LEU A CA 1
ATOM 667 C C . LEU A 1 86 ? 11.178 4.822 -10.298 1.00 93.12 86 LEU A C 1
ATOM 669 O O . LEU A 1 86 ? 11.429 5.097 -9.126 1.00 93.12 86 LEU A O 1
ATOM 673 N N . ARG A 1 87 ? 11.555 5.604 -11.314 1.00 90.06 87 ARG A N 1
ATOM 674 C CA . ARG A 1 87 ? 12.262 6.872 -11.122 1.00 90.06 87 ARG A CA 1
ATOM 675 C C . ARG A 1 87 ? 11.416 7.867 -10.325 1.00 90.06 87 ARG A C 1
ATOM 677 O O . ARG A 1 87 ? 11.868 8.354 -9.294 1.00 90.06 87 ARG A O 1
ATOM 684 N N . ASN A 1 88 ? 10.188 8.130 -10.771 1.00 93.31 88 ASN A N 1
ATOM 685 C CA . ASN A 1 88 ? 9.298 9.078 -10.101 1.00 93.31 88 ASN A CA 1
ATOM 686 C C . ASN A 1 88 ? 8.913 8.602 -8.693 1.00 93.31 88 ASN A C 1
ATOM 688 O O . ASN A 1 88 ? 8.773 9.419 -7.790 1.00 93.31 88 ASN A O 1
ATOM 692 N N . SER A 1 89 ? 8.766 7.291 -8.487 1.00 93.19 89 SER A N 1
ATOM 693 C CA . SER A 1 89 ? 8.511 6.700 -7.173 1.00 93.19 89 SER A CA 1
ATOM 694 C C . SER A 1 89 ? 9.656 7.007 -6.207 1.00 93.19 89 SER A C 1
ATOM 696 O O . SER A 1 89 ? 9.400 7.459 -5.092 1.00 93.19 89 SER A O 1
ATOM 698 N N . LYS A 1 90 ? 10.920 6.856 -6.636 1.00 91.56 90 LYS A N 1
ATOM 699 C CA . LYS A 1 90 ? 12.091 7.217 -5.815 1.00 91.56 90 LYS A CA 1
ATOM 700 C C . LYS A 1 90 ? 12.075 8.708 -5.445 1.00 91.56 90 LYS A C 1
ATOM 702 O O . LYS A 1 90 ? 12.277 9.043 -4.279 1.00 91.56 90 LYS A O 1
ATOM 707 N N . ASP A 1 91 ? 11.745 9.587 -6.393 1.00 92.81 91 ASP A N 1
ATOM 708 C CA . ASP A 1 91 ? 11.630 11.034 -6.146 1.00 92.81 91 ASP A CA 1
ATOM 709 C C . ASP A 1 91 ? 10.486 11.375 -5.164 1.00 92.81 91 ASP A C 1
ATOM 711 O O . ASP A 1 91 ? 10.643 12.224 -4.282 1.00 92.81 91 ASP A O 1
ATOM 715 N N . VAL A 1 92 ? 9.340 10.692 -5.267 1.00 92.69 92 VAL A N 1
ATOM 716 C CA . VAL A 1 92 ? 8.207 10.842 -4.336 1.00 92.69 92 VAL A CA 1
ATOM 717 C C . VAL A 1 92 ? 8.590 10.397 -2.927 1.00 92.69 92 VAL A C 1
ATOM 719 O O . VAL A 1 92 ? 8.342 11.131 -1.974 1.00 92.69 92 VAL A O 1
ATOM 722 N N . PHE A 1 93 ? 9.232 9.237 -2.775 1.00 92.44 93 PHE A N 1
ATOM 723 C CA . PHE A 1 93 ? 9.688 8.760 -1.467 1.00 92.44 93 PHE A CA 1
ATOM 724 C C . PHE A 1 93 ? 10.740 9.685 -0.848 1.00 92.44 93 PHE A C 1
ATOM 726 O O . PHE A 1 93 ? 10.680 9.954 0.348 1.00 92.44 93 PHE A O 1
ATOM 733 N N . ALA A 1 94 ? 11.656 10.230 -1.651 1.00 90.88 94 ALA A N 1
ATOM 734 C CA . ALA A 1 94 ? 12.668 11.164 -1.165 1.00 90.88 94 ALA A CA 1
ATOM 735 C C . ALA A 1 94 ? 12.088 12.528 -0.743 1.00 90.88 94 ALA A C 1
ATOM 737 O O . ALA A 1 94 ? 12.654 13.187 0.127 1.00 90.88 94 ALA A O 1
ATOM 738 N N . SER A 1 95 ? 10.985 12.971 -1.357 1.00 93.94 95 SER A N 1
ATOM 739 C CA . SER A 1 95 ? 10.396 14.299 -1.113 1.00 93.94 95 SER A CA 1
ATOM 740 C C . SER A 1 95 ? 9.246 14.310 -0.105 1.00 93.94 95 SER A C 1
ATOM 742 O O . SER A 1 95 ? 9.087 15.294 0.614 1.00 93.94 95 SER A O 1
ATOM 744 N N . LEU A 1 96 ? 8.445 13.244 -0.054 1.00 93.94 96 LEU A N 1
ATOM 745 C CA . LEU A 1 96 ? 7.241 13.128 0.779 1.00 93.94 96 LEU A CA 1
ATOM 746 C C . LEU A 1 96 ? 7.342 12.006 1.826 1.00 93.94 96 LEU A C 1
ATOM 748 O O . LEU A 1 96 ? 6.357 11.713 2.502 1.00 93.94 96 LEU A O 1
ATOM 752 N N . GLY A 1 97 ? 8.501 11.352 1.934 1.00 93.25 97 GLY A N 1
ATOM 753 C CA . GLY A 1 97 ? 8.743 10.271 2.882 1.00 93.25 97 GLY A CA 1
ATOM 754 C C . GLY A 1 97 ? 8.611 10.720 4.334 1.00 93.25 97 GLY A C 1
ATOM 755 O O . GLY A 1 97 ? 9.232 11.692 4.754 1.00 93.25 97 GLY A O 1
ATOM 756 N N . GLN A 1 98 ? 7.828 9.968 5.101 1.00 95.81 98 GLN A N 1
ATOM 757 C CA . GLN A 1 98 ? 7.690 10.105 6.553 1.00 95.81 98 GLN A CA 1
ATOM 758 C C . GLN A 1 98 ? 8.504 9.024 7.271 1.00 95.81 98 GLN A C 1
ATOM 760 O O . GLN A 1 98 ? 8.796 7.973 6.692 1.00 95.81 98 GLN A O 1
ATOM 765 N N . THR A 1 99 ? 8.858 9.252 8.532 1.00 95.38 99 THR A N 1
ATOM 766 C CA . THR A 1 99 ? 9.497 8.234 9.380 1.00 95.38 99 THR A CA 1
ATOM 767 C C . THR A 1 99 ? 8.454 7.334 10.057 1.00 95.38 99 THR A C 1
ATOM 769 O O . THR A 1 99 ? 7.295 7.731 10.196 1.00 95.38 99 THR A O 1
ATOM 772 N N . PRO A 1 100 ? 8.816 6.113 10.494 1.00 94.56 100 PRO A N 1
ATOM 773 C CA . PRO A 1 100 ? 7.942 5.287 11.329 1.00 94.56 100 PRO A CA 1
ATOM 774 C C . PRO A 1 100 ? 7.479 5.999 12.602 1.00 94.56 100 PRO A C 1
ATOM 776 O O . PRO A 1 100 ? 6.345 5.806 13.032 1.00 94.56 100 PRO A O 1
ATOM 779 N N . GLU A 1 101 ? 8.343 6.830 13.181 1.00 95.81 101 GLU A N 1
ATOM 780 C CA . GLU A 1 101 ? 8.048 7.638 14.359 1.00 95.81 101 GLU A CA 1
ATOM 781 C C . GLU A 1 101 ? 6.954 8.674 14.066 1.00 95.81 101 GLU A C 1
ATOM 783 O O . GLU A 1 101 ? 6.012 8.781 14.846 1.00 95.81 101 GLU A O 1
ATOM 788 N N . ASP A 1 102 ? 7.005 9.353 12.912 1.00 94.69 102 ASP A N 1
ATOM 789 C CA . ASP A 1 102 ? 5.950 10.294 12.497 1.00 94.69 102 ASP A CA 1
ATOM 790 C C . ASP A 1 102 ? 4.580 9.602 12.392 1.00 94.69 102 ASP A C 1
ATOM 792 O O . ASP A 1 102 ? 3.554 10.171 12.763 1.00 94.69 102 ASP A O 1
ATOM 796 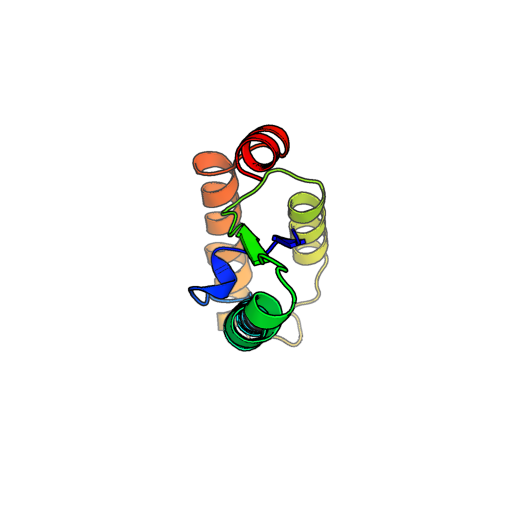N N . ILE A 1 103 ? 4.556 8.354 11.910 1.00 93.81 103 ILE A N 1
ATOM 797 C CA . ILE A 1 103 ? 3.323 7.561 11.818 1.00 93.81 103 ILE A CA 1
ATOM 798 C C . ILE A 1 103 ? 2.849 7.105 13.203 1.00 93.81 103 ILE A C 1
ATOM 800 O O . ILE A 1 103 ? 1.648 7.096 13.476 1.00 93.81 103 ILE A O 1
ATOM 804 N N . ALA A 1 104 ? 3.771 6.738 14.093 1.00 93.56 104 ALA A N 1
ATOM 805 C CA . ALA A 1 104 ? 3.430 6.292 15.440 1.00 93.56 104 ALA A CA 1
ATOM 806 C C . ALA A 1 104 ? 2.749 7.394 16.272 1.00 93.56 104 ALA A C 1
ATOM 808 O O . ALA A 1 104 ? 1.864 7.082 17.061 1.00 93.56 104 ALA A O 1
ATOM 809 N N . GLU A 1 105 ? 3.100 8.666 16.065 1.00 93.19 105 GLU A N 1
ATOM 810 C CA . GLU A 1 105 ? 2.501 9.810 16.777 1.00 93.19 105 GLU A CA 1
ATOM 811 C C . GLU A 1 105 ? 1.034 10.090 16.395 1.00 93.19 105 GLU A C 1
ATOM 813 O O . GLU A 1 105 ? 0.315 10.760 17.139 1.00 93.19 105 GLU A O 1
ATOM 818 N N . VAL A 1 106 ? 0.567 9.589 15.246 1.00 87.00 106 VAL A N 1
ATOM 819 C CA . VAL A 1 106 ? -0.817 9.784 14.763 1.00 87.00 106 VAL A CA 1
ATOM 820 C C . VAL A 1 106 ? -1.706 8.547 14.931 1.00 87.00 106 VAL A C 1
ATOM 822 O O . VAL A 1 106 ? -2.854 8.555 14.481 1.00 87.00 106 VAL A O 1
ATOM 825 N N . THR A 1 107 ? -1.176 7.491 15.553 1.00 78.06 107 THR A N 1
ATOM 826 C CA . THR A 1 107 ? -1.849 6.201 15.778 1.00 78.06 107 THR A CA 1
ATOM 827 C C . THR A 1 107 ? -2.411 6.120 17.196 1.00 78.06 107 THR A C 1
ATOM 829 O O . THR A 1 107 ? -3.576 5.679 17.343 1.00 78.06 107 THR A O 1
#

Foldseek 3Di:
DEEEEAAVLLVPPDPPCVVNSVVRVVVVVVQVVCQVVCVVVVDHYYYDHDYAEDDVVVVVVLVCLVPDDCVVPPPVVNCCVPVPVSVVVVVCCVPVYDYPVVSVVVD

InterPro domains:
  IPR002347 Short-chain dehydrogenase/reductase SDR [PF00106] (1-64)
  IPR036291 NAD(P)-binding domain superfamily [SSF51735] (1-105)

Organism: NCBI:txid161742

pLDDT: mean 94.81, std 3.23, range [78.06, 98.69]

Radius of gyration: 16.85 Å; chains: 1; bounding box: 39×26×46 Å